Protein AF-A0A6B3G350-F1 (afdb_monomer_lite)

pLDDT: mean 90.51, std 10.39, range [45.0, 98.31]

Foldseek 3Di:
DVVVVVVVVVVVVCCVVVVVVDDPPLVVVLVVLVVVLVVLVVVCVVCVVVVPPCPVSVVVNVVSVVVSVVSVVVSVCVVPVCPPPD

Structure (mmCIF, N/CA/C/O backbone):
data_AF-A0A6B3G350-F1
#
_entry.id   AF-A0A6B3G350-F1
#
loop_
_atom_site.group_PDB
_atom_site.id
_atom_site.type_symbol
_atom_site.label_atom_id
_atom_site.label_alt_id
_atom_site.label_comp_id
_atom_site.label_asym_id
_atom_site.label_entity_id
_atom_site.label_seq_id
_atom_site.pdbx_PDB_ins_code
_atom_site.Cartn_x
_atom_site.Cartn_y
_atom_site.Cartn_z
_atom_site.occupancy
_atom_site.B_iso_or_equiv
_atom_site.auth_seq_id
_atom_site.auth_comp_id
_atom_site.auth_asym_id
_atom_site.auth_atom_id
_atom_site.pdbx_PDB_model_num
ATOM 1 N N . LEU A 1 1 ? 6.668 -9.895 -4.945 1.00 83.12 1 LEU A N 1
ATOM 2 C CA . LEU A 1 1 ? 5.296 -10.285 -5.355 1.00 83.12 1 LEU A CA 1
ATOM 3 C C . LEU A 1 1 ? 4.740 -11.256 -4.338 1.00 83.12 1 LEU A C 1
ATOM 5 O O . LEU A 1 1 ? 3.703 -10.945 -3.782 1.00 83.12 1 LEU A O 1
ATOM 9 N N . ASP A 1 2 ? 5.468 -12.337 -4.057 1.00 92.56 2 ASP A N 1
ATOM 10 C CA . ASP A 1 2 ? 5.168 -13.278 -2.968 1.00 92.56 2 ASP A CA 1
ATOM 11 C C . ASP A 1 2 ? 4.947 -12.557 -1.631 1.00 92.56 2 ASP A C 1
ATOM 13 O O . ASP A 1 2 ? 3.841 -12.577 -1.118 1.00 92.56 2 ASP A O 1
ATOM 17 N N . ASP A 1 3 ? 5.909 -11.728 -1.201 1.00 95.50 3 ASP A N 1
ATOM 18 C CA . ASP A 1 3 ? 5.776 -10.954 0.046 1.00 95.50 3 ASP A CA 1
ATOM 19 C C . ASP A 1 3 ? 4.478 -10.121 0.119 1.00 95.50 3 ASP A C 1
ATOM 21 O O . ASP A 1 3 ? 3.876 -9.980 1.175 1.00 95.50 3 ASP A O 1
ATOM 25 N N . ILE A 1 4 ? 4.024 -9.554 -1.008 1.00 92.50 4 ILE A N 1
ATOM 26 C CA . ILE A 1 4 ? 2.797 -8.738 -1.049 1.00 92.50 4 ILE A CA 1
ATOM 27 C C . ILE A 1 4 ? 1.562 -9.625 -0.877 1.00 92.50 4 ILE A C 1
ATOM 29 O O . ILE A 1 4 ? 0.620 -9.229 -0.195 1.00 92.50 4 ILE A O 1
ATOM 33 N N . MET A 1 5 ? 1.566 -10.806 -1.497 1.00 94.00 5 MET A N 1
ATOM 34 C CA . MET A 1 5 ? 0.502 -11.794 -1.338 1.00 94.00 5 MET A CA 1
ATOM 35 C C . MET A 1 5 ? 0.440 -12.289 0.108 1.00 94.00 5 MET A C 1
ATOM 37 O O . MET A 1 5 ? -0.647 -12.295 0.680 1.00 94.00 5 MET A O 1
ATOM 41 N N . ASP A 1 6 ? 1.590 -12.585 0.714 1.00 96.75 6 ASP A N 1
ATOM 42 C CA . ASP A 1 6 ? 1.685 -13.015 2.111 1.00 96.75 6 ASP A CA 1
ATOM 43 C C . ASP A 1 6 ? 1.144 -11.941 3.065 1.00 96.75 6 ASP A C 1
ATOM 45 O O . ASP A 1 6 ? 0.345 -12.239 3.950 1.00 96.75 6 ASP A O 1
ATOM 49 N N . PHE A 1 7 ? 1.489 -10.665 2.853 1.00 95.69 7 PHE A N 1
ATOM 50 C CA . PHE A 1 7 ? 0.935 -9.570 3.659 1.00 95.69 7 PHE A CA 1
ATOM 51 C C . PHE A 1 7 ? -0.578 -9.395 3.480 1.00 95.69 7 PHE A C 1
ATOM 53 O O . PHE A 1 7 ? -1.269 -9.001 4.422 1.00 95.69 7 PHE A O 1
ATOM 60 N N . MET A 1 8 ? -1.115 -9.652 2.284 1.00 94.12 8 MET A N 1
ATOM 61 C CA . MET A 1 8 ? -2.560 -9.608 2.052 1.00 94.12 8 MET A CA 1
ATOM 62 C C . MET A 1 8 ? -3.281 -10.760 2.752 1.00 94.12 8 MET A C 1
ATOM 64 O O . MET A 1 8 ? -4.350 -10.540 3.322 1.00 94.12 8 MET A O 1
ATOM 68 N N . GLU A 1 9 ? -2.705 -11.961 2.725 1.00 96.31 9 GLU A N 1
ATOM 69 C CA . GLU A 1 9 ? -3.222 -13.118 3.457 1.00 96.31 9 GLU A CA 1
ATOM 70 C C . GLU A 1 9 ? -3.193 -12.857 4.965 1.00 96.31 9 GLU A C 1
ATOM 72 O O . GLU A 1 9 ? -4.234 -12.943 5.613 1.00 96.31 9 GLU A O 1
ATOM 77 N N . 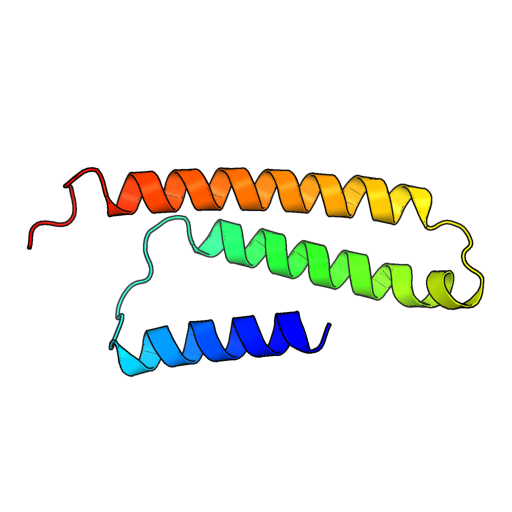GLU A 1 10 ? -2.059 -12.396 5.501 1.00 97.19 10 GLU A N 1
ATOM 78 C CA . GLU A 1 10 ? -1.924 -12.040 6.916 1.00 97.19 10 GLU A CA 1
ATOM 79 C C . GLU A 1 10 ? -2.952 -10.976 7.333 1.00 97.19 10 GLU A C 1
ATOM 81 O O . GLU A 1 10 ? -3.591 -11.094 8.379 1.00 97.19 10 GLU A O 1
ATOM 86 N N . ALA A 1 11 ? -3.181 -9.951 6.507 1.00 94.31 11 ALA A N 1
ATOM 87 C CA . ALA A 1 11 ? -4.187 -8.932 6.793 1.00 94.31 11 ALA A CA 1
ATOM 88 C C . ALA A 1 11 ? -5.608 -9.518 6.892 1.00 94.31 11 ALA A C 1
ATOM 90 O O . ALA A 1 11 ? -6.369 -9.135 7.785 1.00 94.31 11 ALA A O 1
ATOM 91 N N . VAL A 1 12 ? -5.972 -10.448 6.004 1.00 94.19 12 VAL A N 1
ATOM 92 C CA . VAL A 1 12 ? -7.277 -11.127 6.038 1.00 94.19 12 VAL A CA 1
ATOM 93 C C . VAL A 1 12 ? -7.374 -12.064 7.242 1.00 94.19 12 VAL A C 1
ATOM 95 O O . VAL A 1 12 ? -8.399 -12.072 7.930 1.00 94.19 12 VAL A O 1
ATOM 98 N N . ASP A 1 13 ? -6.304 -12.787 7.554 1.00 97.06 13 ASP A N 1
ATOM 99 C CA . ASP A 1 13 ? -6.233 -13.654 8.726 1.00 97.06 13 ASP A CA 1
ATOM 100 C C . ASP A 1 13 ? -6.438 -12.864 10.019 1.00 97.06 13 ASP A C 1
ATOM 102 O O . ASP A 1 13 ? -7.203 -13.289 10.884 1.00 97.06 13 ASP A O 1
ATOM 106 N N . LEU A 1 14 ? -5.843 -11.674 10.141 1.00 96.06 14 LEU A N 1
ATOM 107 C CA . LEU A 1 14 ? -6.047 -10.794 11.293 1.00 96.06 14 LEU A CA 1
ATOM 108 C C . LEU A 1 14 ? -7.496 -10.299 11.402 1.00 96.06 14 LEU A C 1
ATOM 110 O O . LEU A 1 14 ? -8.031 -10.223 12.510 1.0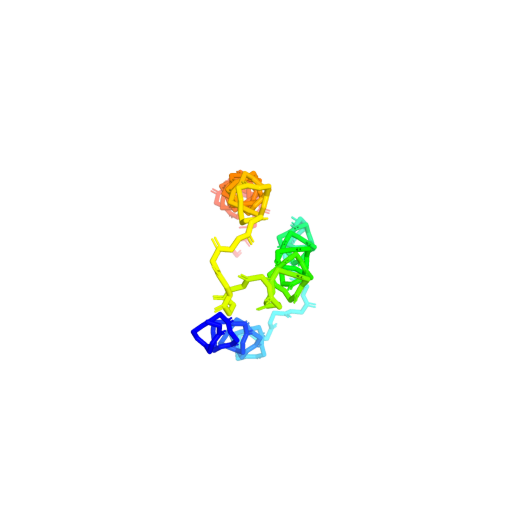0 96.06 14 LEU A O 1
ATOM 114 N N . VAL A 1 15 ? -8.157 -9.999 10.279 1.00 94.44 15 VAL A N 1
ATOM 115 C CA . VAL A 1 15 ? -9.582 -9.618 10.258 1.00 94.44 15 VAL A CA 1
ATOM 116 C C . VAL A 1 15 ? -10.449 -10.744 10.820 1.00 94.44 15 VAL A C 1
ATOM 118 O O . VAL A 1 15 ? -11.319 -10.492 11.658 1.00 94.44 15 VAL A O 1
ATOM 121 N N . VAL A 1 16 ? -10.186 -11.987 10.410 1.00 95.31 16 VAL A N 1
ATOM 122 C CA . VAL A 1 16 ? -10.903 -13.172 10.902 1.00 95.31 16 VAL A CA 1
ATOM 123 C C . VAL A 1 16 ? -10.573 -13.441 12.370 1.00 95.31 16 VAL A C 1
ATOM 125 O O . VAL A 1 16 ? -11.481 -13.608 13.187 1.00 95.31 16 VAL A O 1
ATOM 128 N N . LEU A 1 17 ? -9.286 -13.451 12.721 1.00 97.25 17 LEU A N 1
ATOM 129 C CA . LEU A 1 17 ? -8.787 -13.766 14.058 1.00 97.25 17 LEU A CA 1
ATOM 130 C C . LEU A 1 17 ? -9.323 -12.794 15.112 1.00 97.25 17 LEU A C 1
ATOM 132 O O . LEU A 1 17 ? -9.743 -13.220 16.188 1.00 97.25 17 LEU A O 1
ATOM 136 N N . TYR A 1 18 ? -9.343 -11.498 14.799 1.00 95.69 18 TYR A N 1
ATOM 137 C CA . TYR A 1 18 ? -9.865 -10.459 15.688 1.00 95.69 18 TYR A CA 1
ATOM 138 C C . TYR A 1 18 ? -11.371 -10.230 15.549 1.00 95.69 18 TYR A C 1
ATOM 140 O O . TYR A 1 18 ? -11.913 -9.363 16.232 1.00 95.69 18 TYR A O 1
ATOM 148 N N . GLN A 1 19 ? -12.056 -11.018 14.714 1.00 95.00 19 GLN A N 1
ATOM 149 C CA . GLN A 1 19 ? -13.502 -10.939 14.496 1.00 95.00 19 GLN A CA 1
ATOM 150 C C . GLN A 1 19 ? -13.958 -9.521 14.122 1.00 95.00 19 GLN A C 1
ATOM 152 O O . GLN A 1 19 ? -14.989 -9.032 14.593 1.00 95.00 19 GLN A O 1
ATOM 157 N N . VAL A 1 20 ? -13.180 -8.846 13.273 1.00 92.44 20 VAL A N 1
ATOM 158 C CA . VAL A 1 20 ? -13.499 -7.498 12.797 1.00 92.44 20 VAL A CA 1
ATOM 159 C C . VAL A 1 20 ? -14.720 -7.591 11.882 1.00 92.44 20 VAL A C 1
ATOM 161 O O . VAL A 1 20 ? -14.625 -8.046 10.746 1.00 92.44 20 VAL A O 1
ATOM 164 N N . GLN A 1 21 ? -15.887 -7.190 12.392 1.00 91.88 21 GLN A N 1
ATOM 165 C CA . GLN A 1 21 ? -17.149 -7.289 11.647 1.00 91.88 21 GLN A CA 1
ATOM 166 C C . GLN A 1 21 ? -17.303 -6.198 10.586 1.00 91.88 21 GLN A C 1
ATOM 168 O O . GLN A 1 21 ? -17.911 -6.430 9.544 1.00 91.88 21 GLN A O 1
ATOM 173 N N . GLU A 1 22 ? -16.756 -5.012 10.849 1.00 90.19 22 GLU A N 1
ATOM 174 C CA . GLU A 1 22 ? -16.775 -3.879 9.930 1.00 90.19 22 GLU A CA 1
ATOM 175 C C . GLU A 1 22 ? -15.365 -3.296 9.848 1.00 90.19 22 GLU A C 1
ATOM 177 O O . GLU A 1 22 ? -14.755 -2.956 10.865 1.00 90.19 22 GLU A O 1
ATOM 182 N N . LEU A 1 23 ? -14.832 -3.209 8.629 1.00 88.31 23 LEU A N 1
ATOM 183 C CA . LEU A 1 23 ? -13.553 -2.554 8.395 1.00 88.31 23 LEU A CA 1
ATOM 184 C C . LEU A 1 23 ? -13.710 -1.034 8.569 1.00 88.31 23 LEU A C 1
ATOM 186 O O . LEU A 1 23 ? -14.735 -0.476 8.168 1.00 88.31 23 LEU A O 1
ATOM 190 N N . PRO A 1 24 ? -12.698 -0.336 9.119 1.00 86.38 24 PRO A N 1
ATOM 191 C CA . PRO A 1 24 ? -12.710 1.118 9.203 1.00 86.38 24 PRO A CA 1
ATOM 192 C C . PRO A 1 24 ? -13.000 1.765 7.844 1.00 86.38 24 PRO A C 1
ATOM 194 O O . PRO A 1 24 ? -12.431 1.378 6.821 1.00 86.38 24 PRO A O 1
ATOM 197 N N . LYS A 1 25 ? -13.848 2.798 7.834 1.00 87.12 25 LYS A N 1
ATOM 198 C CA . LYS A 1 25 ? -14.159 3.547 6.609 1.00 87.12 25 LYS A CA 1
ATOM 199 C C . LYS A 1 25 ? -12.885 4.105 5.972 1.00 87.12 25 LYS A C 1
ATOM 201 O O . LYS A 1 25 ? -12.092 4.762 6.649 1.00 87.12 25 LYS A O 1
ATOM 206 N N . GLY A 1 26 ? -12.730 3.902 4.668 1.00 88.56 26 GLY A N 1
ATOM 207 C CA . GLY A 1 26 ? -11.569 4.320 3.889 1.00 88.56 26 GLY A CA 1
ATOM 208 C C . GLY A 1 26 ? -10.540 3.211 3.657 1.00 88.56 26 GLY A C 1
ATOM 209 O O . GLY A 1 26 ? -9.629 3.419 2.858 1.00 88.56 26 GLY A O 1
ATOM 210 N N . VAL A 1 27 ? -10.662 2.044 4.306 1.00 92.62 27 VAL A N 1
ATOM 211 C CA . VAL A 1 27 ? -9.797 0.881 4.024 1.00 92.62 27 VAL A CA 1
ATOM 212 C C . VAL A 1 27 ? -9.991 0.392 2.588 1.00 92.62 27 VAL A C 1
ATOM 214 O O . VAL A 1 27 ? -9.023 -0.007 1.944 1.00 92.62 27 VAL A O 1
ATOM 217 N N . GLU A 1 28 ? -11.198 0.514 2.036 1.00 93.38 28 GLU A N 1
ATOM 218 C CA . GLU A 1 28 ? -11.493 0.201 0.637 1.00 93.38 28 GLU A CA 1
ATOM 219 C C . GLU A 1 28 ? -10.592 0.969 -0.343 1.00 93.38 28 GLU A C 1
ATOM 221 O O . GLU A 1 28 ? -10.128 0.399 -1.325 1.00 93.38 28 GLU A O 1
ATOM 226 N N . GLN A 1 29 ? -10.232 2.218 -0.026 1.00 95.75 29 GLN A N 1
ATOM 227 C CA . GLN A 1 29 ? -9.350 3.030 -0.872 1.00 95.75 29 GLN A CA 1
ATOM 228 C C . GLN A 1 29 ? -7.921 2.478 -0.890 1.00 95.75 29 GLN A C 1
ATOM 230 O O . GLN A 1 29 ? -7.240 2.543 -1.910 1.00 95.75 29 GLN A O 1
ATOM 235 N N . GLN A 1 30 ? -7.456 1.920 0.233 1.00 95.19 30 GLN A N 1
ATOM 236 C CA . GLN A 1 30 ? -6.151 1.263 0.308 1.00 95.19 30 GLN A CA 1
ATOM 237 C C . GLN A 1 30 ? -6.133 -0.002 -0.562 1.00 95.19 30 GLN A C 1
ATOM 239 O O . GLN A 1 30 ? -5.161 -0.249 -1.275 1.00 95.19 30 GLN A O 1
ATOM 244 N N . ILE A 1 31 ? -7.225 -0.773 -0.529 1.00 95.00 31 ILE A N 1
ATOM 245 C CA . ILE A 1 31 ? -7.401 -1.989 -1.334 1.00 95.00 31 ILE A CA 1
ATOM 246 C C . ILE A 1 31 ? -7.443 -1.644 -2.828 1.00 95.00 31 ILE A C 1
ATOM 248 O O . ILE A 1 31 ? -6.785 -2.308 -3.625 1.00 95.00 31 ILE A O 1
ATOM 252 N N . GLU A 1 32 ? -8.150 -0.582 -3.217 1.00 96.88 32 GLU A N 1
ATOM 253 C CA . GLU A 1 32 ? -8.202 -0.112 -4.607 1.00 96.88 32 GLU A CA 1
ATOM 254 C C . GLU A 1 32 ? -6.817 0.283 -5.143 1.00 96.88 32 GLU A C 1
ATOM 256 O O . GLU A 1 32 ? -6.459 -0.080 -6.266 1.00 96.88 32 GLU A O 1
ATOM 261 N N . VAL A 1 33 ? -6.006 0.983 -4.342 1.00 97.44 33 VAL A N 1
ATOM 262 C CA . VAL A 1 33 ? -4.632 1.344 -4.731 1.00 97.44 33 VAL A CA 1
ATOM 263 C C . VAL A 1 33 ? -3.756 0.101 -4.893 1.00 97.44 33 VAL A C 1
ATOM 265 O O . VAL A 1 33 ? -3.007 0.017 -5.867 1.00 97.44 33 VAL A O 1
ATOM 268 N N . LEU A 1 34 ? -3.872 -0.878 -3.989 1.00 96.06 34 LEU A N 1
ATOM 269 C CA . LEU A 1 34 ? -3.160 -2.157 -4.094 1.00 96.06 34 LEU A CA 1
ATOM 270 C C . LEU A 1 34 ? -3.561 -2.932 -5.355 1.00 96.06 34 LEU A C 1
ATOM 272 O O . LEU A 1 34 ? -2.686 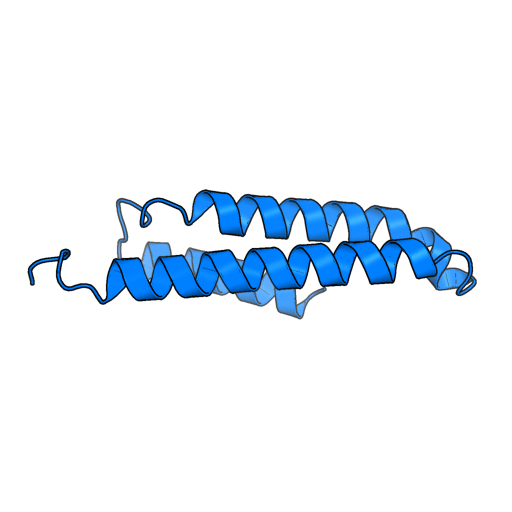-3.404 -6.080 1.00 96.06 34 LEU A O 1
ATOM 276 N N . ALA A 1 35 ? -4.859 -3.013 -5.657 1.00 96.81 35 ALA A N 1
ATOM 277 C CA . ALA A 1 35 ? -5.355 -3.656 -6.871 1.00 96.81 35 ALA A CA 1
ATOM 278 C C . ALA A 1 35 ? -4.798 -2.973 -8.128 1.00 96.81 35 ALA A C 1
ATOM 280 O O . ALA A 1 35 ? -4.282 -3.643 -9.023 1.00 96.81 35 ALA A O 1
ATOM 281 N N . ARG A 1 36 ? -4.805 -1.633 -8.163 1.00 97.75 36 ARG A N 1
ATOM 282 C CA . ARG A 1 36 ? -4.259 -0.884 -9.298 1.00 97.75 36 ARG A CA 1
ATOM 283 C C . ARG A 1 36 ? -2.750 -1.069 -9.455 1.00 97.75 36 ARG A C 1
ATOM 285 O O . ARG A 1 36 ? -2.265 -1.162 -10.581 1.00 97.75 36 ARG A O 1
ATOM 292 N N . ALA A 1 37 ? -2.011 -1.132 -8.348 1.00 96.56 37 ALA A N 1
ATOM 293 C CA . ALA A 1 37 ? -0.583 -1.427 -8.374 1.00 96.56 37 ALA A CA 1
ATOM 294 C C . ALA A 1 37 ? -0.325 -2.838 -8.920 1.00 96.56 37 ALA A C 1
ATOM 296 O O . ALA A 1 37 ? 0.536 -3.000 -9.778 1.00 96.56 37 ALA A O 1
ATOM 297 N N . ALA A 1 38 ? -1.110 -3.836 -8.503 1.00 95.75 38 ALA A N 1
ATOM 298 C CA . ALA A 1 38 ? -1.000 -5.202 -9.007 1.00 95.75 38 ALA A CA 1
ATOM 299 C C . ALA A 1 38 ? -1.283 -5.298 -10.518 1.00 95.75 38 ALA A C 1
ATOM 301 O O . ALA A 1 38 ? -0.520 -5.947 -11.234 1.00 95.75 38 ALA A O 1
ATOM 302 N N . GLU A 1 39 ? -2.326 -4.622 -11.013 1.00 95.94 39 GLU A N 1
ATOM 303 C CA . GLU A 1 39 ? -2.631 -4.521 -12.450 1.00 95.94 39 GLU A CA 1
ATOM 304 C C . GLU A 1 39 ? -1.461 -3.916 -13.231 1.00 95.94 39 GLU A C 1
ATOM 306 O O . GLU A 1 39 ? -0.958 -4.523 -14.175 1.00 95.94 39 GLU A O 1
ATOM 311 N N . LEU A 1 40 ? -0.981 -2.750 -12.791 1.00 95.00 40 LEU A N 1
ATOM 312 C CA . LEU A 1 40 ? 0.138 -2.043 -13.408 1.00 95.00 40 LEU A CA 1
ATOM 313 C C . LEU A 1 40 ? 1.411 -2.908 -13.424 1.00 95.00 40 LEU A C 1
ATOM 315 O O . LEU A 1 40 ? 2.124 -2.981 -14.426 1.00 95.00 40 LEU A O 1
ATOM 319 N N . THR A 1 41 ? 1.697 -3.588 -12.315 1.00 93.38 41 THR A N 1
ATOM 320 C CA . THR A 1 41 ? 2.830 -4.505 -12.197 1.00 93.38 41 THR A CA 1
ATOM 321 C C . THR A 1 41 ? 2.681 -5.693 -13.144 1.00 93.38 41 THR A C 1
ATOM 323 O O . THR A 1 41 ? 3.654 -6.036 -13.811 1.00 93.38 41 THR A O 1
ATOM 326 N N . ALA A 1 42 ? 1.489 -6.280 -13.274 1.00 93.38 42 ALA A N 1
ATOM 327 C CA . ALA A 1 42 ? 1.228 -7.368 -14.215 1.00 93.38 42 ALA A CA 1
ATOM 328 C C . ALA A 1 42 ? 1.391 -6.930 -15.682 1.00 93.38 42 A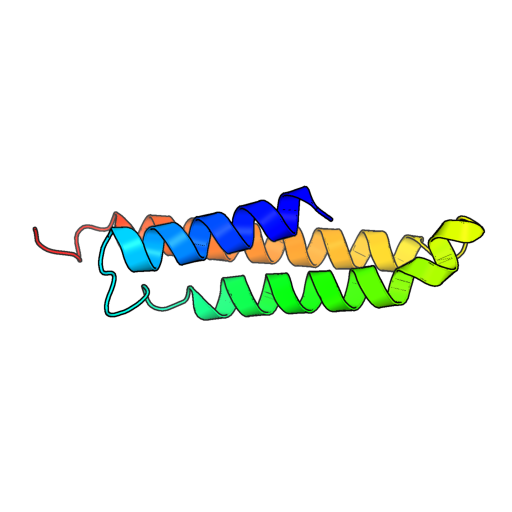LA A C 1
ATOM 330 O O . ALA A 1 42 ? 2.024 -7.642 -16.464 1.00 93.38 42 ALA A O 1
ATOM 331 N N . GLU A 1 43 ? 0.889 -5.747 -16.046 1.00 92.50 43 GLU A N 1
ATOM 332 C CA . GLU A 1 43 ? 1.033 -5.158 -17.386 1.00 92.50 43 GLU A CA 1
ATOM 333 C C . GLU A 1 43 ? 2.503 -4.910 -17.763 1.00 92.50 43 GLU A C 1
ATOM 335 O O . GLU A 1 43 ? 2.886 -5.095 -18.919 1.00 92.50 43 GLU A O 1
ATOM 340 N N . ALA A 1 44 ? 3.349 -4.552 -16.791 1.00 91.88 44 ALA A N 1
ATOM 341 C CA . ALA A 1 44 ? 4.774 -4.302 -17.001 1.00 91.88 44 ALA A CA 1
ATOM 342 C C . ALA A 1 44 ? 5.637 -5.579 -17.090 1.00 91.88 44 ALA A C 1
ATOM 344 O O . ALA A 1 44 ? 6.766 -5.522 -17.590 1.00 91.88 44 ALA A O 1
ATOM 345 N N . MET A 1 45 ? 5.133 -6.744 -16.654 1.00 90.50 45 MET A N 1
ATOM 346 C CA . MET A 1 45 ? 5.899 -8.005 -16.617 1.00 90.50 45 MET A CA 1
ATOM 347 C C . MET A 1 45 ? 6.569 -8.395 -17.946 1.00 90.50 45 MET A C 1
ATOM 349 O O . MET A 1 45 ? 7.727 -8.821 -17.913 1.00 90.50 45 MET A O 1
ATOM 353 N N . PRO A 1 46 ? 5.932 -8.244 -19.126 1.00 88.69 46 PRO A N 1
ATOM 354 C CA . PRO A 1 46 ? 6.582 -8.558 -20.398 1.00 88.69 46 PRO A CA 1
ATOM 355 C C . PRO A 1 46 ? 7.817 -7.687 -20.678 1.00 88.69 46 PRO A C 1
ATOM 357 O O . PRO A 1 46 ? 8.785 -8.176 -21.266 1.00 88.69 46 PRO A O 1
ATOM 360 N N . GLY A 1 47 ? 7.800 -6.423 -20.234 1.00 84.62 47 GLY A N 1
ATOM 361 C CA . GLY A 1 47 ? 8.898 -5.463 -20.397 1.00 84.62 47 GLY A CA 1
ATOM 362 C C . GLY A 1 47 ? 10.100 -5.753 -19.496 1.00 84.62 47 GLY A C 1
ATOM 363 O O . GLY A 1 47 ? 11.232 -5.444 -19.861 1.00 84.62 47 GLY A O 1
ATOM 364 N N . LEU A 1 48 ? 9.898 -6.446 -18.368 1.00 82.81 48 LEU A N 1
ATOM 365 C CA . LEU A 1 48 ? 10.990 -6.840 -17.465 1.00 82.81 48 LEU A CA 1
ATOM 366 C C . LEU A 1 48 ? 11.995 -7.792 -18.122 1.00 82.81 48 LEU A C 1
ATOM 368 O O . LEU A 1 48 ? 13.165 -7.803 -17.748 1.00 82.81 48 LEU A O 1
ATOM 372 N N . ARG A 1 49 ? 11.568 -8.581 -19.118 1.00 82.88 49 ARG A N 1
ATOM 373 C CA . ARG A 1 49 ? 12.464 -9.512 -19.821 1.00 82.88 49 ARG A CA 1
ATOM 374 C C . ARG A 1 49 ? 13.544 -8.782 -20.616 1.00 82.88 49 ARG A C 1
ATOM 376 O O . ARG A 1 49 ? 14.652 -9.296 -20.738 1.00 82.88 49 ARG A O 1
ATOM 383 N N . THR A 1 50 ? 13.208 -7.631 -21.193 1.00 85.69 50 THR A N 1
ATOM 384 C CA . THR A 1 50 ? 14.137 -6.827 -22.000 1.00 85.69 50 THR A CA 1
ATOM 385 C C . THR A 1 50 ? 14.655 -5.603 -21.255 1.00 85.69 50 THR A C 1
ATOM 387 O O . THR A 1 50 ? 15.595 -4.979 -21.727 1.00 85.69 50 THR A O 1
ATOM 390 N N . MET A 1 51 ? 14.095 -5.299 -20.076 1.00 82.75 51 MET A N 1
ATOM 391 C CA . MET A 1 51 ? 14.348 -4.073 -19.308 1.00 82.75 51 MET A CA 1
ATOM 392 C C . MET A 1 51 ? 14.037 -2.787 -20.091 1.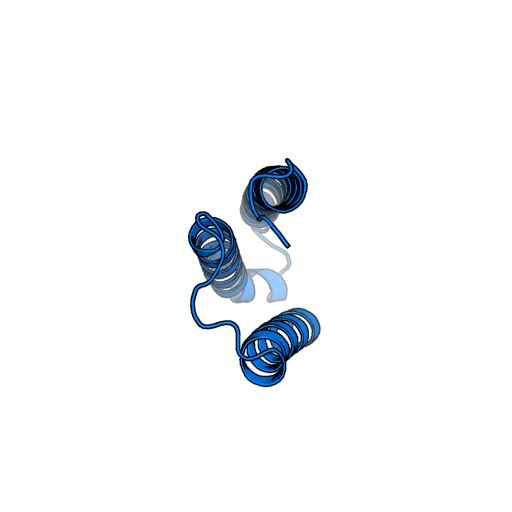00 82.75 51 MET A C 1
ATOM 394 O O . MET A 1 51 ? 14.551 -1.718 -19.768 1.00 82.75 51 MET A O 1
ATOM 398 N N . ASP A 1 52 ? 13.159 -2.878 -21.091 1.00 81.62 52 A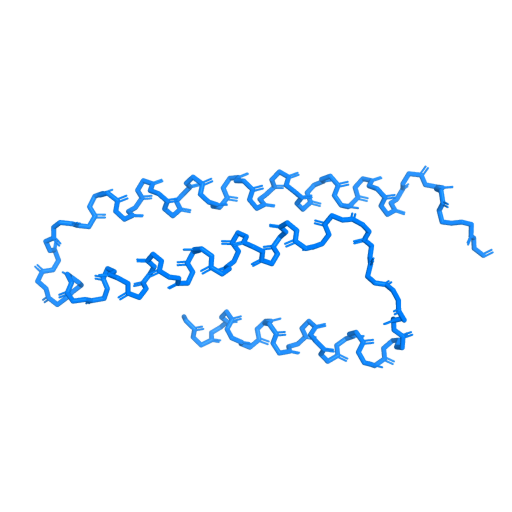SP A N 1
ATOM 399 C CA . ASP A 1 52 ? 12.749 -1.749 -21.924 1.00 81.62 52 ASP A CA 1
ATOM 400 C C . ASP A 1 52 ? 11.383 -1.211 -21.483 1.00 81.62 52 ASP A C 1
ATOM 402 O O . ASP A 1 52 ? 10.534 -1.952 -20.987 1.00 81.62 52 ASP A O 1
ATOM 406 N N . ASN A 1 53 ? 11.145 0.084 -21.714 1.00 80.31 53 ASN A N 1
ATOM 407 C CA . ASN A 1 53 ? 9.862 0.764 -21.473 1.00 80.31 53 ASN A CA 1
ATOM 408 C C . ASN A 1 53 ? 9.337 0.714 -20.021 1.00 80.31 53 ASN A C 1
ATOM 410 O O . ASN A 1 53 ? 8.144 0.874 -19.787 1.00 80.31 53 ASN A O 1
ATOM 414 N N . LEU A 1 54 ? 10.214 0.552 -19.024 1.00 89.56 54 LEU A N 1
ATOM 415 C CA . LEU A 1 54 ? 9.824 0.509 -17.605 1.00 89.56 54 LEU A CA 1
ATOM 416 C C . LEU A 1 54 ? 9.706 1.889 -16.938 1.00 89.56 54 LEU A C 1
ATOM 418 O O . LEU A 1 54 ? 9.250 1.984 -15.802 1.00 89.56 54 LEU A O 1
ATOM 422 N N . THR A 1 55 ? 10.102 2.970 -17.615 1.00 92.00 55 THR A N 1
ATOM 423 C CA . THR A 1 55 ? 10.087 4.321 -17.027 1.00 92.00 55 THR A CA 1
ATOM 424 C C . THR A 1 55 ? 8.684 4.756 -16.606 1.00 92.00 55 THR A C 1
ATOM 426 O O . THR A 1 55 ? 8.517 5.285 -15.512 1.00 92.00 55 THR A O 1
ATOM 429 N N . GLU A 1 56 ? 7.675 4.504 -17.441 1.00 90.81 56 GLU A N 1
ATOM 430 C CA . GLU A 1 56 ? 6.278 4.823 -17.120 1.00 90.81 56 GLU A CA 1
ATOM 431 C C . GLU A 1 56 ? 5.771 3.987 -15.939 1.00 90.81 56 GLU A C 1
ATOM 433 O O . GLU A 1 56 ? 5.184 4.530 -15.005 1.00 90.81 56 GLU A O 1
ATOM 438 N N . TYR A 1 57 ? 6.111 2.694 -15.914 1.00 93.81 57 TYR A N 1
ATOM 439 C CA . TYR A 1 57 ? 5.814 1.808 -14.790 1.00 93.81 57 TYR A CA 1
ATOM 440 C C . TYR A 1 57 ? 6.374 2.348 -13.463 1.00 93.81 57 TYR A C 1
ATOM 442 O O . TYR A 1 57 ? 5.652 2.403 -12.468 1.00 93.81 57 TYR A O 1
ATOM 450 N N . TRP A 1 58 ? 7.635 2.795 -13.438 1.00 94.62 58 TRP A N 1
ATOM 451 C CA . TRP A 1 58 ? 8.263 3.331 -12.223 1.00 94.62 58 TRP A CA 1
ATOM 452 C C . TRP A 1 58 ? 7.610 4.621 -11.727 1.00 94.62 58 TRP A C 1
ATOM 454 O O . TRP A 1 58 ? 7.473 4.817 -10.520 1.00 94.62 58 TRP A O 1
ATOM 464 N N . ILE A 1 59 ? 7.200 5.497 -12.646 1.00 96.12 59 ILE A N 1
ATOM 465 C CA . ILE A 1 59 ? 6.510 6.743 -12.299 1.00 96.12 59 ILE A CA 1
ATOM 466 C C . ILE A 1 59 ? 5.145 6.428 -11.681 1.00 96.12 59 ILE A C 1
ATOM 468 O O . ILE A 1 59 ? 4.819 6.937 -10.606 1.00 96.12 59 ILE A O 1
ATOM 472 N N . GLU A 1 60 ? 4.362 5.563 -12.323 1.00 96.88 60 GLU A N 1
ATOM 473 C CA . GLU A 1 60 ? 3.007 5.264 -11.865 1.00 96.88 60 GLU A CA 1
ATOM 474 C C . GLU A 1 60 ? 2.996 4.437 -10.573 1.00 96.88 60 GLU A C 1
ATOM 476 O O . GLU A 1 60 ? 2.191 4.717 -9.683 1.00 96.88 60 GLU A O 1
ATOM 481 N N . VAL A 1 61 ? 3.922 3.487 -10.390 1.00 95.88 61 VAL A N 1
ATOM 482 C CA . VAL A 1 61 ? 3.987 2.714 -9.138 1.00 95.88 61 VAL A CA 1
ATOM 483 C C . VAL A 1 61 ? 4.381 3.596 -7.948 1.00 95.88 61 VAL A C 1
ATOM 485 O O . VAL A 1 61 ? 3.782 3.472 -6.882 1.00 95.88 61 VAL A O 1
ATOM 488 N N . ASN A 1 62 ? 5.302 4.554 -8.123 1.00 97.31 62 ASN A N 1
ATOM 489 C CA . ASN A 1 62 ? 5.652 5.502 -7.059 1.00 97.31 62 ASN A CA 1
ATOM 490 C C . ASN A 1 62 ? 4.506 6.480 -6.760 1.00 97.31 62 ASN A C 1
ATOM 492 O O . ASN A 1 62 ? 4.281 6.869 -5.615 1.00 97.31 62 ASN A O 1
ATOM 496 N N . ARG A 1 63 ? 3.728 6.874 -7.771 1.00 98.31 63 ARG A N 1
ATOM 497 C CA . ARG A 1 63 ? 2.516 7.669 -7.554 1.00 98.31 63 ARG A CA 1
ATOM 498 C C . ARG A 1 63 ? 1.479 6.901 -6.726 1.00 98.31 63 ARG A C 1
ATOM 500 O O . ARG A 1 63 ? 0.895 7.484 -5.812 1.00 98.31 63 ARG A O 1
ATOM 507 N N . LEU A 1 64 ? 1.263 5.621 -7.031 1.00 98.19 64 LEU A N 1
ATOM 508 C CA . LEU A 1 64 ? 0.354 4.754 -6.277 1.00 98.19 64 LEU A CA 1
ATOM 509 C C . LEU A 1 64 ? 0.846 4.535 -4.842 1.00 98.19 64 LEU A C 1
ATOM 511 O O . LEU A 1 64 ? 0.052 4.660 -3.914 1.00 98.19 64 LEU A O 1
ATOM 515 N N . GLU A 1 65 ? 2.145 4.309 -4.641 1.00 97.62 65 GLU A N 1
ATOM 516 C CA . GLU A 1 65 ? 2.769 4.240 -3.312 1.00 97.62 65 GLU A CA 1
ATOM 517 C C . GLU A 1 65 ? 2.479 5.507 -2.495 1.00 97.62 65 GLU A C 1
ATOM 519 O O . GLU A 1 65 ? 1.938 5.424 -1.396 1.00 97.62 65 GLU A O 1
ATOM 524 N N . ASN A 1 66 ? 2.746 6.693 -3.052 1.00 98.25 66 ASN A N 1
ATOM 525 C CA . ASN A 1 66 ? 2.484 7.962 -2.368 1.00 98.25 66 ASN A CA 1
ATOM 526 C C . ASN A 1 66 ? 1.000 8.136 -1.990 1.00 98.25 66 ASN A C 1
ATOM 528 O O . ASN A 1 66 ? 0.676 8.700 -0.940 1.00 98.25 66 ASN A O 1
ATOM 532 N N . GLN A 1 67 ? 0.086 7.663 -2.843 1.00 97.94 67 GLN A N 1
ATOM 533 C CA . GLN A 1 67 ? -1.350 7.681 -2.570 1.00 97.94 67 GLN A CA 1
ATOM 534 C C . GLN A 1 67 ? -1.720 6.720 -1.430 1.00 97.94 67 GLN A C 1
ATOM 536 O O . GLN A 1 67 ? -2.429 7.127 -0.506 1.00 97.94 67 GLN A O 1
ATOM 541 N N . ALA A 1 68 ? -1.218 5.483 -1.472 1.00 96.94 68 ALA A N 1
ATOM 542 C CA . ALA A 1 68 ? -1.362 4.493 -0.405 1.00 96.94 68 ALA A CA 1
ATOM 543 C C . ALA A 1 68 ? -0.852 5.044 0.935 1.00 96.94 68 ALA A C 1
ATOM 545 O O . ALA A 1 68 ? -1.552 4.984 1.942 1.00 96.94 68 ALA A O 1
ATOM 546 N N . ASP A 1 69 ? 0.318 5.674 0.937 1.00 97.62 69 ASP A N 1
ATOM 547 C CA . ASP A 1 69 ? 0.916 6.302 2.113 1.00 97.62 69 ASP A CA 1
ATOM 548 C C . ASP A 1 69 ? 0.013 7.378 2.728 1.00 97.62 69 ASP A C 1
ATOM 550 O O . ASP A 1 69 ? -0.154 7.472 3.949 1.00 97.62 69 ASP A O 1
ATOM 554 N N . GLN A 1 70 ? -0.600 8.208 1.881 1.00 97.19 70 GLN A N 1
ATOM 555 C CA . GLN A 1 70 ? -1.511 9.249 2.338 1.00 97.19 70 GLN A CA 1
ATOM 556 C C . GLN A 1 70 ? -2.797 8.661 2.935 1.00 97.19 70 GLN A C 1
ATOM 558 O O . GLN A 1 70 ? -3.281 9.169 3.952 1.00 97.19 70 GLN A O 1
ATOM 563 N N . ILE A 1 71 ? -3.357 7.623 2.311 1.00 95.94 71 ILE A N 1
ATOM 564 C CA . ILE A 1 71 ? -4.552 6.923 2.799 1.00 95.94 71 ILE A CA 1
ATOM 565 C C . ILE A 1 71 ? -4.244 6.260 4.141 1.00 95.94 71 ILE A C 1
ATOM 567 O O . ILE A 1 71 ? -4.954 6.508 5.116 1.00 95.94 71 ILE A O 1
ATOM 571 N N . HIS A 1 72 ? -3.138 5.524 4.237 1.00 94.81 72 HIS A N 1
ATOM 572 C CA . HIS A 1 72 ? -2.708 4.862 5.462 1.00 94.81 72 HIS A CA 1
ATOM 573 C C . HIS A 1 72 ? -2.553 5.843 6.634 1.00 94.81 72 HIS A C 1
ATOM 575 O O . HIS A 1 72 ? -3.107 5.622 7.713 1.00 94.81 72 HIS A O 1
ATOM 581 N N . ARG A 1 73 ? -1.894 6.993 6.422 1.00 94.94 73 ARG A N 1
ATOM 582 C CA . ARG A 1 73 ? -1.768 8.036 7.460 1.00 94.94 73 ARG A CA 1
ATOM 583 C C . ARG A 1 73 ? -3.125 8.586 7.905 1.00 94.94 73 ARG A C 1
ATOM 585 O O . ARG A 1 73 ? -3.320 8.838 9.094 1.00 94.94 73 ARG A O 1
ATOM 592 N N . LYS A 1 74 ? -4.070 8.772 6.976 1.00 92.69 74 LYS A N 1
ATOM 593 C CA . LYS A 1 74 ? -5.439 9.213 7.299 1.00 92.69 74 LYS A CA 1
ATOM 594 C C . LYS A 1 74 ? -6.206 8.149 8.081 1.00 92.69 74 LYS A C 1
ATOM 596 O O . LYS A 1 74 ? -6.904 8.510 9.024 1.00 92.69 74 LYS A O 1
ATOM 601 N N . LEU A 1 75 ? -6.058 6.873 7.727 1.00 92.31 75 LEU A N 1
ATOM 602 C CA . LEU A 1 75 ? -6.673 5.751 8.439 1.00 92.31 75 LEU A CA 1
ATOM 603 C C . LEU A 1 75 ? -6.146 5.642 9.869 1.00 92.31 75 LEU A C 1
ATOM 605 O O . LEU A 1 75 ? -6.942 5.578 10.801 1.00 92.31 75 LEU A O 1
ATOM 609 N N . LEU A 1 76 ? -4.828 5.727 10.066 1.00 91.94 76 LEU A N 1
ATOM 610 C CA . LEU A 1 76 ? -4.236 5.760 11.405 1.00 91.94 76 LEU A CA 1
ATOM 611 C C . LEU A 1 76 ? -4.754 6.951 12.217 1.00 91.94 76 LEU A C 1
ATOM 613 O O . LEU A 1 76 ? -5.216 6.781 13.343 1.00 91.94 76 LEU A O 1
ATOM 617 N N . ALA A 1 77 ? -4.752 8.154 11.639 1.00 90.75 77 ALA A N 1
ATOM 618 C CA . ALA A 1 77 ? -5.322 9.321 12.304 1.00 90.75 77 ALA A CA 1
ATOM 619 C C . ALA A 1 77 ? -6.816 9.130 12.619 1.00 90.75 77 ALA A C 1
ATOM 621 O O . ALA A 1 77 ? -7.292 9.616 13.641 1.00 90.75 77 ALA A O 1
ATOM 622 N N . HIS A 1 78 ? -7.565 8.424 11.768 1.00 86.06 78 HIS A N 1
ATOM 623 C CA . HIS A 1 78 ? -8.969 8.117 12.011 1.00 86.06 78 HIS A CA 1
ATOM 624 C C . HIS A 1 78 ? -9.163 7.145 13.181 1.00 86.06 78 HIS A C 1
ATOM 626 O O . HIS A 1 78 ? -10.022 7.394 14.022 1.00 86.06 78 HIS A O 1
ATOM 632 N N . LEU A 1 79 ? -8.346 6.094 13.261 1.00 86.56 79 LEU A N 1
ATOM 633 C CA . LEU A 1 79 ? -8.381 5.102 14.337 1.00 86.56 79 LEU A CA 1
ATOM 634 C C . LEU A 1 79 ? -8.012 5.709 15.698 1.00 86.56 79 LEU A C 1
ATOM 636 O O . LEU A 1 79 ? -8.661 5.423 16.698 1.00 86.56 79 LEU A O 1
ATOM 640 N N . PHE A 1 80 ? -7.007 6.589 15.736 1.00 86.12 80 PHE A N 1
ATOM 641 C CA . PHE A 1 80 ? -6.462 7.128 16.988 1.00 86.12 80 PHE A CA 1
ATOM 642 C C . PHE A 1 80 ? -7.007 8.509 17.394 1.00 86.12 80 PHE A C 1
ATOM 644 O O . PHE A 1 80 ? -6.611 9.033 18.432 1.00 86.12 80 PHE A O 1
ATOM 651 N N . ASN A 1 81 ? -7.932 9.115 16.637 1.00 82.56 81 ASN A N 1
ATOM 652 C CA . ASN A 1 81 ? -8.524 10.416 17.002 1.00 82.56 81 ASN A CA 1
ATOM 653 C C . ASN A 1 81 ? -9.568 10.357 18.136 1.00 82.56 81 ASN A C 1
ATOM 655 O O . ASN A 1 81 ? -10.230 11.363 18.396 1.00 82.56 81 ASN A O 1
ATOM 659 N N . GLY A 1 82 ? -9.724 9.207 18.798 1.00 62.59 82 GLY A N 1
ATOM 660 C CA . GLY A 1 82 ? -10.585 9.052 19.972 1.00 62.59 82 GLY A CA 1
ATOM 661 C C . GLY A 1 82 ? -12.083 8.968 19.673 1.00 62.59 82 GLY A C 1
ATOM 662 O O . GLY A 1 82 ? -12.875 9.149 20.586 1.00 62.59 82 GLY A O 1
ATOM 663 N N . LYS A 1 83 ? -12.492 8.721 18.418 1.00 58.44 83 LYS A N 1
ATOM 664 C CA . LYS A 1 83 ? -13.905 8.470 18.059 1.00 58.44 83 LYS A CA 1
ATOM 665 C C . LYS A 1 83 ? -14.340 7.006 18.162 1.00 58.44 83 LYS A C 1
ATOM 667 O O . LYS A 1 83 ? -15.523 6.727 17.994 1.00 58.44 83 LYS A O 1
ATOM 672 N N . TYR A 1 84 ? -13.405 6.095 18.407 1.00 56.25 84 TYR A N 1
ATOM 673 C CA . TYR A 1 84 ? -13.706 4.719 18.782 1.00 56.25 84 TYR A CA 1
ATOM 674 C C . TYR A 1 84 ? -13.650 4.668 20.310 1.00 56.25 84 TYR A C 1
ATOM 676 O O . TYR A 1 84 ? -12.571 4.545 20.886 1.00 56.25 84 TYR A O 1
ATOM 684 N N . ASP A 1 85 ? -14.799 4.902 20.952 1.00 45.00 85 ASP A N 1
ATOM 685 C CA . ASP A 1 85 ? -14.941 4.723 22.398 1.00 45.00 85 ASP A CA 1
ATOM 686 C C . ASP A 1 85 ? -14.633 3.259 22.756 1.00 45.00 85 ASP A C 1
ATOM 688 O O . ASP A 1 85 ? -15.033 2.339 22.035 1.00 45.00 85 ASP A O 1
ATOM 692 N N . ALA A 1 86 ? -13.868 3.082 23.836 1.00 45.19 86 ALA A N 1
ATOM 693 C CA . ALA A 1 86 ? -13.465 1.790 24.392 1.00 45.19 86 ALA A CA 1
ATOM 694 C C . ALA A 1 86 ? -14.641 1.005 24.993 1.00 45.19 86 ALA A C 1
ATOM 696 O O . ALA A 1 86 ? -15.573 1.647 25.533 1.00 45.19 86 ALA A O 1
#

Secondary structure (DSSP, 8-state):
-HHHHHHHHHHHHHHHHTT-SSPPTTHHHHHHHHHHHHHHHHHHHHHHTTT-S-HHHHHHHHHHHHHHHHHHHHHHHHHHSS-S--

Sequence (86 aa):
LDDIMDFMEEAVDLVVLYQVQELPKGVEQQIEVLARAAELTAEAMPGLRTMDNLTEYWIEVNRLENQADQIHRKLLAHLFNGKYDA

Radius of gyration: 16.08 Å; chains: 1; bounding box: 32×24×46 Å